Protein AF-A0A914CIU0-F1 (afdb_monomer_lite)

pLDDT: mean 76.79, std 16.72, range [28.64, 96.12]

Foldseek 3Di:
DVVVVVVVVVVVCCCVVPVVVVCCVVQCPDPVRVVPDDDDDDPDPPCPPPVNVVVCCVPPQLNCQLVVDDDPDPVSSVVRSVVSVVPDDVVVVVVVVVCVVVVVVVCVVVVNDDDDDD

Sequence (118 aa):
MFICVFVHIFYREFLQKKVFPWARRTYGHCGQWNRNWVFHQDGAPSHKAEETQELIRDNSILEAEACSKPHQSIEALKESLMKAWNAIHQDIIDKAVDDFPKRLKKCIEAGGGHFENK

Secondary structure (DSSP, 8-state):
-HHHHHHHHHHHHHIIIIIHHHHHHHHTTSGGGTTT--------GGGG-HHHHHHHHHH-HHHHHHTSS--SSHHHHHHHHHHHHHHS-HHHHHHHHHHHHHHHHHHHHTTT------

Organism: NCBI:txid290746

Structure (mmCIF, N/CA/C/O backbone):
data_AF-A0A914CIU0-F1
#
_entry.id   AF-A0A914CIU0-F1
#
loop_
_atom_site.group_PDB
_atom_site.id
_atom_site.type_symbol
_atom_site.label_atom_id
_atom_site.label_alt_id
_atom_site.label_comp_id
_atom_site.label_asym_id
_atom_site.label_entity_id
_atom_site.label_seq_id
_atom_site.pdbx_PDB_ins_code
_atom_site.Cartn_x
_atom_site.Cartn_y
_atom_site.Cartn_z
_atom_site.occupancy
_atom_site.B_iso_or_equiv
_atom_site.auth_seq_id
_atom_site.auth_comp_id
_atom_site.auth_asym_id
_atom_site.auth_atom_id
_atom_site.pdbx_PDB_model_num
ATOM 1 N N . MET A 1 1 ? -9.503 26.789 -4.635 1.00 42.19 1 MET A N 1
ATOM 2 C CA . MET A 1 1 ? -8.067 26.900 -4.280 1.00 42.19 1 MET A CA 1
ATOM 3 C C . MET A 1 1 ? -7.782 26.553 -2.813 1.00 42.19 1 MET A C 1
ATOM 5 O O . MET A 1 1 ? -6.864 25.786 -2.573 1.00 42.19 1 MET A O 1
ATOM 9 N N . PHE A 1 2 ? -8.583 27.010 -1.840 1.00 28.64 2 PHE A N 1
ATOM 10 C CA . PHE A 1 2 ? -8.333 26.776 -0.403 1.00 28.64 2 PHE A CA 1
ATOM 11 C C . PHE A 1 2 ? -8.391 25.308 0.066 1.00 28.64 2 PHE A C 1
ATOM 13 O O . PHE A 1 2 ? 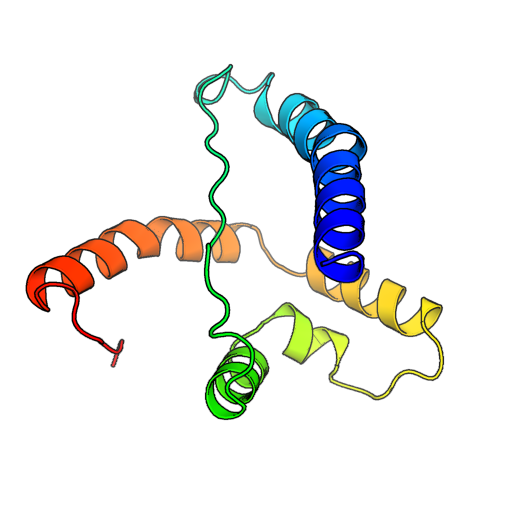-7.492 24.876 0.776 1.00 28.64 2 PHE A O 1
ATOM 20 N N . ILE A 1 3 ? -9.368 24.505 -0.375 1.00 34.97 3 ILE A N 1
ATOM 21 C CA . ILE A 1 3 ? -9.496 23.087 0.043 1.00 34.97 3 ILE A CA 1
ATOM 22 C C . ILE A 1 3 ? -8.255 22.257 -0.346 1.00 34.97 3 ILE A C 1
ATOM 24 O O . ILE A 1 3 ? -7.798 21.420 0.426 1.00 34.97 3 ILE A O 1
ATOM 28 N N . CYS A 1 4 ? -7.656 22.537 -1.507 1.00 37.91 4 CYS A N 1
ATOM 29 C CA . CYS A 1 4 ? -6.466 21.828 -1.989 1.00 37.91 4 CYS A CA 1
ATOM 30 C C . CYS A 1 4 ? -5.229 22.108 -1.112 1.00 37.91 4 CYS A C 1
ATOM 32 O O . CYS A 1 4 ? -4.443 21.208 -0.823 1.00 37.91 4 CYS A O 1
ATOM 34 N N . VAL A 1 5 ? -5.092 23.343 -0.614 1.00 43.84 5 VAL A N 1
ATOM 35 C CA . VAL A 1 5 ? -3.983 23.736 0.268 1.00 43.84 5 VAL A CA 1
ATOM 36 C C . VAL A 1 5 ? -4.101 23.062 1.639 1.00 43.84 5 VAL A C 1
ATOM 38 O O . VAL A 1 5 ? -3.099 22.586 2.163 1.00 43.84 5 VAL A O 1
ATOM 41 N N . PHE A 1 6 ? -5.311 22.942 2.197 1.00 41.53 6 PHE A N 1
ATOM 42 C CA . PHE A 1 6 ? -5.523 22.267 3.485 1.00 41.53 6 PHE A CA 1
ATOM 43 C C . PHE A 1 6 ? -5.230 20.764 3.431 1.00 41.53 6 PHE A C 1
ATOM 45 O O . PHE A 1 6 ? -4.573 20.246 4.332 1.00 41.53 6 PHE A O 1
ATOM 52 N N . VAL A 1 7 ? -5.649 20.076 2.363 1.00 59.88 7 VAL A N 1
ATOM 53 C CA . VAL A 1 7 ? -5.324 18.653 2.162 1.00 59.88 7 VAL A CA 1
ATOM 54 C C . VAL A 1 7 ? -3.812 18.467 2.029 1.00 59.88 7 VAL A C 1
ATOM 56 O O . VAL A 1 7 ? -3.251 17.580 2.666 1.00 59.88 7 VAL A O 1
ATOM 59 N N . HIS A 1 8 ? -3.128 19.347 1.291 1.00 59.75 8 HIS A N 1
ATOM 60 C CA . HIS A 1 8 ? -1.668 19.310 1.156 1.00 59.75 8 HIS A CA 1
ATOM 61 C C . HIS A 1 8 ? -0.934 19.553 2.478 1.00 59.75 8 HIS A C 1
ATOM 63 O O . HIS A 1 8 ? 0.048 18.873 2.771 1.00 59.75 8 HIS A O 1
ATOM 69 N N . ILE A 1 9 ? -1.402 20.504 3.293 1.00 63.25 9 ILE A N 1
ATOM 70 C CA . ILE A 1 9 ? -0.816 20.792 4.609 1.00 63.25 9 I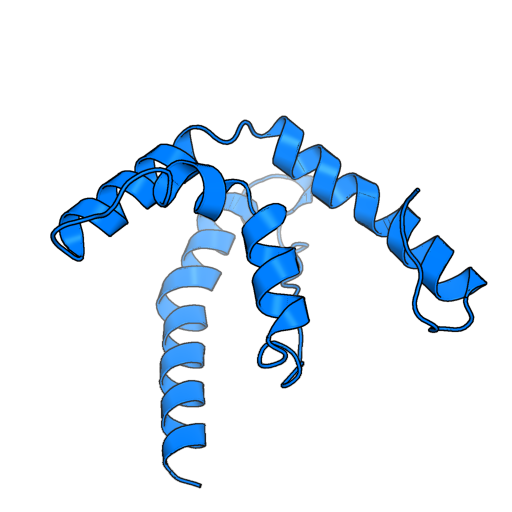LE A CA 1
ATOM 71 C C . ILE A 1 9 ? -1.014 19.597 5.542 1.00 63.25 9 ILE A C 1
ATOM 73 O O . ILE A 1 9 ? -0.035 19.106 6.098 1.00 63.25 9 ILE A O 1
ATOM 77 N N . PHE A 1 10 ? -2.240 19.081 5.666 1.00 71.69 10 PHE A N 1
ATOM 78 C CA . PHE A 1 10 ? -2.525 17.931 6.525 1.00 71.69 10 PHE A CA 1
ATOM 79 C C . PHE A 1 10 ? -1.738 16.689 6.090 1.00 71.69 10 PHE A C 1
ATOM 81 O O . PHE A 1 10 ? -1.144 16.000 6.918 1.00 71.69 10 PHE A O 1
ATOM 88 N N . TYR A 1 11 ? -1.666 16.440 4.782 1.00 72.12 11 TYR A N 1
ATOM 89 C CA . TYR A 1 11 ? -0.922 15.319 4.223 1.00 72.12 11 TYR A CA 1
ATOM 90 C C . TYR A 1 11 ? 0.586 15.445 4.472 1.00 72.12 11 TYR A C 1
ATOM 92 O O . TYR A 1 11 ? 1.219 14.507 4.957 1.00 72.12 11 TYR A O 1
ATOM 100 N N . ARG A 1 12 ? 1.165 16.629 4.235 1.00 75.38 12 ARG A N 1
ATOM 101 C CA . ARG A 1 12 ? 2.573 16.915 4.549 1.00 75.38 12 ARG A CA 1
ATOM 102 C C . ARG A 1 12 ? 2.867 16.708 6.029 1.00 75.38 12 ARG A C 1
ATOM 104 O O . ARG A 1 12 ? 3.867 16.077 6.363 1.00 75.38 12 ARG A O 1
ATOM 111 N N . GLU A 1 13 ? 2.019 17.235 6.907 1.00 82.56 13 GLU A N 1
ATOM 112 C CA . GLU A 1 13 ? 2.194 17.066 8.345 1.00 82.56 13 GLU A CA 1
ATOM 113 C C . GLU A 1 13 ? 2.112 15.596 8.754 1.00 82.56 13 GLU A C 1
ATOM 115 O O . GLU A 1 13 ? 2.935 15.141 9.546 1.00 82.56 13 GLU A O 1
ATOM 120 N N . PHE A 1 14 ? 1.166 14.837 8.202 1.00 82.50 14 PHE A N 1
ATOM 121 C CA . PHE A 1 14 ? 1.054 13.405 8.451 1.00 82.50 14 PHE A CA 1
ATOM 122 C C . PHE A 1 14 ? 2.317 12.655 8.009 1.00 82.50 14 PHE A C 1
ATOM 124 O O . PHE A 1 14 ? 2.889 11.896 8.797 1.00 82.50 14 PHE A O 1
ATOM 131 N N . LEU A 1 15 ? 2.816 12.921 6.797 1.00 81.38 15 LEU A N 1
ATOM 132 C CA . LEU A 1 15 ? 4.052 12.317 6.2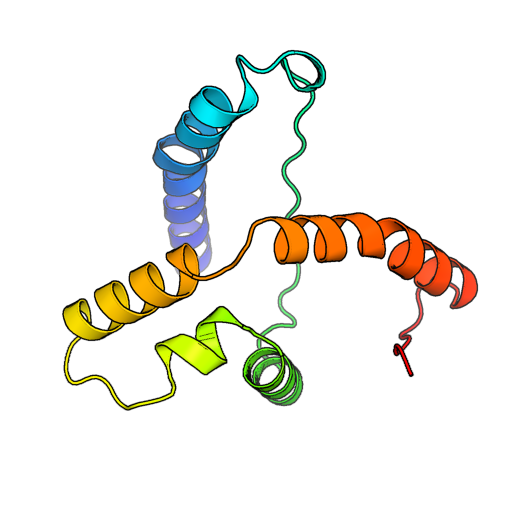99 1.00 81.38 15 LEU A CA 1
ATOM 133 C C . LEU A 1 15 ? 5.245 12.624 7.217 1.00 81.38 15 LEU A C 1
ATOM 135 O O . LEU A 1 15 ? 5.955 11.716 7.651 1.00 81.38 15 LEU A O 1
ATOM 139 N N . GLN A 1 16 ? 5.433 13.899 7.565 1.00 85.19 16 GLN A N 1
ATOM 140 C CA . GLN A 1 16 ? 6.566 14.360 8.369 1.00 85.19 16 GLN A CA 1
ATOM 141 C C . GLN A 1 16 ? 6.496 13.909 9.830 1.00 85.19 16 GLN A C 1
ATOM 143 O O . GLN A 1 16 ? 7.523 13.569 10.414 1.00 85.19 16 GLN A O 1
ATOM 148 N N . LYS A 1 17 ? 5.304 13.910 10.437 1.00 89.88 17 LYS A N 1
ATOM 149 C CA . LYS A 1 17 ? 5.127 13.628 11.871 1.00 89.88 17 LYS A CA 1
ATOM 150 C C . LYS A 1 17 ? 4.871 12.149 12.159 1.00 89.88 17 LYS A C 1
ATOM 152 O O . LYS A 1 17 ? 5.126 11.709 13.279 1.00 89.88 17 LYS A O 1
ATOM 157 N N . LYS A 1 18 ? 4.349 11.377 11.197 1.00 88.56 18 LYS A N 1
ATOM 158 C CA . LYS A 1 18 ? 3.948 9.974 11.403 1.00 88.56 18 LYS A CA 1
ATOM 159 C C . LYS A 1 18 ? 4.729 9.010 10.517 1.00 88.56 18 LYS A C 1
ATOM 161 O O . LYS A 1 18 ? 5.466 8.185 11.058 1.00 88.56 18 LYS A O 1
ATOM 166 N N . VAL A 1 19 ? 4.612 9.138 9.194 1.00 83.75 19 VAL A N 1
ATOM 167 C CA . VAL A 1 19 ? 5.126 8.138 8.238 1.00 83.75 19 VAL A CA 1
ATOM 168 C C . VAL A 1 19 ? 6.649 8.071 8.244 1.00 83.75 19 VAL A C 1
ATOM 170 O O . VAL A 1 19 ? 7.204 7.007 8.501 1.00 83.75 19 VAL A O 1
ATOM 173 N N . PHE A 1 20 ? 7.349 9.188 8.036 1.00 85.25 20 PHE A N 1
ATOM 174 C CA . PHE A 1 20 ? 8.814 9.169 7.962 1.00 85.25 20 PHE A CA 1
ATOM 175 C C . PHE A 1 20 ? 9.495 8.817 9.290 1.00 85.25 20 PHE A C 1
ATOM 177 O O . PHE A 1 20 ? 10.433 8.016 9.270 1.00 85.25 20 PHE A O 1
ATOM 184 N N . PRO A 1 21 ? 9.044 9.322 10.458 1.00 89.88 21 PRO A N 1
ATOM 185 C CA . PRO A 1 21 ? 9.593 8.877 11.733 1.00 89.88 21 PRO A CA 1
ATOM 186 C C . PRO A 1 21 ? 9.380 7.381 11.976 1.00 89.88 21 PRO A C 1
ATOM 188 O O . PRO A 1 21 ? 10.284 6.725 12.488 1.00 89.88 21 PRO A O 1
ATOM 191 N N . TRP A 1 22 ? 8.214 6.835 11.614 1.00 88.56 22 TRP A N 1
ATOM 192 C CA . TRP A 1 22 ? 7.961 5.397 11.699 1.00 88.56 22 TRP A CA 1
ATOM 193 C C . TRP A 1 22 ? 8.881 4.614 10.756 1.00 88.56 22 TRP A C 1
ATOM 195 O O . TRP A 1 22 ? 9.624 3.762 11.230 1.00 88.56 22 TRP A O 1
ATOM 205 N N . ALA A 1 23 ? 8.934 4.970 9.469 1.00 84.44 23 ALA A N 1
ATOM 206 C CA . ALA A 1 23 ? 9.766 4.291 8.475 1.00 84.44 23 ALA A CA 1
ATOM 207 C C . ALA A 1 23 ? 11.250 4.300 8.866 1.00 84.44 23 ALA A C 1
ATOM 209 O O . ALA A 1 23 ? 11.929 3.282 8.775 1.00 84.44 23 ALA A O 1
ATOM 210 N N . ARG A 1 24 ? 11.757 5.426 9.384 1.00 83.88 24 ARG A N 1
ATOM 211 C CA . ARG A 1 24 ? 13.137 5.519 9.871 1.00 83.88 24 ARG A CA 1
ATOM 212 C C . ARG A 1 24 ? 13.395 4.613 11.074 1.00 83.88 24 ARG A C 1
ATOM 214 O O . ARG A 1 24 ? 14.472 4.037 11.152 1.00 83.88 24 ARG A O 1
ATOM 221 N N . ARG A 1 25 ? 12.445 4.477 12.004 1.00 87.19 25 ARG A N 1
ATOM 222 C CA . ARG A 1 25 ? 12.595 3.552 13.140 1.00 87.19 25 ARG A CA 1
ATOM 223 C C . ARG A 1 25 ? 12.553 2.092 12.694 1.00 87.19 25 ARG A C 1
ATOM 225 O O . ARG A 1 25 ? 13.348 1.304 13.186 1.00 87.19 25 ARG A O 1
ATOM 232 N N . THR A 1 26 ? 11.665 1.755 11.764 1.00 84.69 26 THR A N 1
ATOM 233 C CA . THR A 1 26 ? 11.461 0.380 11.289 1.00 84.69 26 THR A CA 1
ATOM 234 C C . THR A 1 26 ? 12.585 -0.082 10.359 1.00 84.69 26 THR A C 1
ATOM 236 O O . THR A 1 26 ? 13.129 -1.166 10.540 1.00 84.69 26 THR A O 1
ATOM 239 N N . TYR A 1 27 ? 12.969 0.750 9.388 1.00 81.38 27 TYR A N 1
ATOM 240 C CA . TYR A 1 27 ? 13.889 0.378 8.304 1.00 81.38 27 TYR A CA 1
ATOM 241 C C . TYR A 1 27 ? 15.254 1.073 8.381 1.00 81.38 27 TYR A C 1
ATOM 243 O O . TYR A 1 27 ? 16.213 0.641 7.752 1.00 81.38 27 TYR A O 1
ATOM 251 N N . GLY A 1 28 ? 15.389 2.152 9.159 1.00 71.38 28 GLY A N 1
ATOM 252 C CA . GLY A 1 28 ? 16.625 2.946 9.211 1.00 71.38 28 GLY A CA 1
ATOM 253 C C . GLY A 1 28 ? 17.777 2.301 9.984 1.00 71.38 28 GLY A C 1
ATOM 254 O O . GLY A 1 28 ? 18.892 2.814 9.926 1.00 71.38 28 GLY A O 1
ATOM 255 N N . HIS A 1 29 ? 17.527 1.195 10.688 1.00 73.31 29 HIS A N 1
ATOM 256 C CA . HIS A 1 29 ? 18.542 0.443 11.433 1.00 73.31 29 HIS A CA 1
ATOM 257 C C . HIS A 1 29 ? 18.763 -0.978 10.897 1.00 73.31 29 HIS A C 1
ATOM 259 O O . HIS A 1 29 ? 19.652 -1.669 11.391 1.00 73.31 29 HIS A O 1
ATOM 265 N N . CYS A 1 30 ? 17.991 -1.432 9.901 1.00 61.12 30 CYS A N 1
ATOM 266 C CA . CYS A 1 30 ? 18.154 -2.771 9.342 1.00 61.12 30 CYS A CA 1
ATOM 267 C C . CYS A 1 30 ? 19.113 -2.742 8.139 1.00 61.12 30 CYS A C 1
ATOM 269 O O . CYS A 1 30 ? 18.921 -1.982 7.193 1.00 61.12 30 CYS A O 1
ATOM 271 N N . GLY A 1 31 ? 20.168 -3.565 8.208 1.00 66.06 31 GLY A N 1
ATOM 272 C CA . GLY A 1 31 ? 21.329 -3.607 7.303 1.00 66.06 31 GLY A CA 1
ATOM 273 C C . GLY A 1 31 ? 21.115 -3.065 5.884 1.00 66.06 31 GLY A C 1
ATOM 274 O O . GLY A 1 31 ? 21.408 -1.899 5.627 1.00 66.06 31 GLY A O 1
ATOM 275 N N . GLN A 1 32 ? 20.615 -3.907 4.971 1.00 58.22 32 GLN A N 1
ATOM 276 C CA . GLN A 1 32 ? 20.475 -3.613 3.532 1.00 58.22 32 GLN A CA 1
ATOM 277 C C . GLN A 1 32 ? 19.637 -2.354 3.215 1.00 58.22 32 GLN A C 1
ATOM 279 O O . GLN A 1 32 ? 19.792 -1.766 2.144 1.00 58.22 32 GLN A O 1
ATOM 284 N N . TRP A 1 33 ? 18.803 -1.895 4.152 1.00 60.09 33 TRP A N 1
ATOM 285 C CA . TRP A 1 33 ? 17.895 -0.757 3.988 1.00 60.09 33 TRP A CA 1
ATOM 286 C C . TRP A 1 33 ? 18.366 0.521 4.689 1.00 60.09 33 TRP A C 1
ATOM 288 O O . TRP A 1 33 ? 17.680 1.546 4.614 1.00 60.09 33 TRP A O 1
ATOM 298 N N . ASN A 1 34 ? 19.544 0.508 5.326 1.00 61.28 34 ASN A N 1
ATOM 299 C CA . ASN A 1 34 ? 20.131 1.688 5.954 1.00 61.28 34 ASN A CA 1
ATOM 300 C C . ASN A 1 34 ? 20.305 2.815 4.916 1.00 61.28 34 ASN A C 1
ATOM 302 O O . ASN A 1 34 ? 21.252 2.820 4.134 1.00 61.28 34 ASN A O 1
ATOM 306 N N . ARG A 1 35 ? 19.368 3.776 4.942 1.00 62.91 35 ARG A N 1
ATOM 307 C CA . ARG A 1 35 ? 19.230 4.933 4.029 1.00 62.91 35 ARG A CA 1
ATOM 308 C C . ARG A 1 35 ? 18.781 4.630 2.588 1.00 62.91 35 ARG A C 1
ATOM 310 O O . ARG A 1 35 ? 18.764 5.561 1.793 1.00 62.91 35 ARG A O 1
ATOM 317 N N . ASN A 1 36 ? 18.347 3.407 2.275 1.00 72.44 36 ASN A N 1
ATOM 318 C CA . ASN A 1 36 ? 18.009 2.987 0.900 1.00 72.44 36 ASN A CA 1
ATOM 319 C C . ASN A 1 36 ? 16.525 2.627 0.680 1.00 72.44 36 ASN A C 1
ATOM 321 O O . ASN A 1 36 ? 16.186 1.974 -0.302 1.00 72.44 36 ASN A O 1
ATOM 325 N N . TRP A 1 37 ? 15.624 3.021 1.581 1.00 78.62 37 TRP A N 1
ATOM 326 C CA . TRP A 1 37 ? 14.185 2.834 1.371 1.00 78.62 37 TRP A CA 1
ATOM 327 C C . TRP A 1 37 ? 13.620 3.921 0.444 1.00 78.62 37 TRP A C 1
ATOM 329 O O . TRP A 1 37 ? 14.062 5.071 0.472 1.00 78.62 37 TRP A O 1
ATOM 339 N N . VAL A 1 38 ? 12.623 3.557 -0.363 1.00 81.94 38 VAL A N 1
ATOM 340 C CA . VAL A 1 38 ? 11.947 4.461 -1.304 1.00 81.94 38 VAL A CA 1
ATOM 341 C C . VAL A 1 38 ? 10.470 4.543 -0.937 1.00 81.94 38 VAL A C 1
ATOM 343 O O . VAL A 1 38 ? 9.827 3.525 -0.695 1.00 81.94 38 VAL A O 1
ATOM 346 N N . PHE A 1 39 ? 9.929 5.759 -0.892 1.00 78.25 39 PHE A N 1
ATOM 347 C CA . PHE A 1 39 ? 8.493 5.983 -0.747 1.00 78.25 39 PHE A CA 1
ATOM 348 C C . PHE A 1 39 ? 7.847 6.036 -2.132 1.00 78.25 39 PHE A C 1
ATOM 350 O O . PHE A 1 39 ? 8.201 6.897 -2.937 1.00 78.25 39 PHE A O 1
ATOM 357 N N . HIS A 1 40 ? 6.910 5.130 -2.401 1.00 81.56 40 HIS A N 1
ATOM 358 C CA . HIS A 1 40 ? 6.110 5.140 -3.621 1.00 81.56 40 HIS A CA 1
ATOM 359 C C . HIS A 1 40 ? 4.692 5.628 -3.305 1.00 81.56 40 HIS A C 1
ATOM 361 O O . HIS A 1 40 ? 4.064 5.135 -2.370 1.00 81.56 40 HIS A O 1
ATOM 367 N N . GLN A 1 41 ? 4.199 6.589 -4.086 1.00 71.06 41 GLN A N 1
ATOM 368 C CA . GLN A 1 41 ? 2.826 7.087 -4.034 1.00 71.06 41 GLN A CA 1
ATOM 369 C C . GLN A 1 41 ? 2.336 7.320 -5.465 1.00 71.06 41 GLN A C 1
ATOM 371 O O . GLN A 1 41 ? 3.124 7.694 -6.336 1.00 71.06 41 GLN A O 1
ATOM 376 N N . ASP A 1 42 ? 1.042 7.130 -5.699 1.00 77.50 42 ASP A N 1
ATOM 377 C CA . ASP A 1 42 ? 0.387 7.516 -6.938 1.00 77.50 42 ASP A CA 1
ATOM 378 C C . ASP A 1 42 ? 0.087 9.030 -6.987 1.00 77.50 42 ASP A C 1
ATOM 380 O O . ASP A 1 42 ? 0.004 9.725 -5.972 1.00 77.50 42 ASP A O 1
ATOM 384 N N . GLY A 1 43 ? -0.052 9.560 -8.203 1.00 60.31 43 GLY A N 1
ATOM 385 C CA . GLY A 1 43 ? -0.353 10.972 -8.458 1.00 60.31 43 GLY A CA 1
ATOM 386 C C . GLY A 1 43 ? -1.748 11.215 -9.035 1.00 60.31 43 GLY A C 1
ATOM 387 O O . GLY A 1 43 ? -1.933 12.223 -9.716 1.00 60.31 43 GLY A O 1
ATOM 388 N N . ALA A 1 44 ? -2.704 10.292 -8.867 1.00 50.34 44 ALA A N 1
ATOM 389 C CA . ALA A 1 44 ? -3.836 10.191 -9.784 1.00 50.34 44 ALA A CA 1
ATOM 390 C C . ALA A 1 44 ? -5.181 10.715 -9.215 1.00 50.34 44 ALA A C 1
ATOM 392 O O . ALA A 1 44 ? -5.708 10.180 -8.241 1.00 50.34 44 ALA A O 1
ATOM 393 N N . PRO A 1 45 ? -5.829 11.702 -9.873 1.00 53.62 45 PRO A N 1
ATOM 394 C CA . PRO A 1 45 ? -7.221 12.089 -9.599 1.00 53.62 45 PRO A CA 1
ATOM 395 C C . PRO A 1 45 ? -8.263 11.014 -9.967 1.00 53.62 45 PRO A C 1
ATOM 397 O O . PRO A 1 45 ? -9.448 11.193 -9.680 1.00 53.62 45 PRO A O 1
ATOM 400 N N . SER A 1 46 ? -7.848 9.934 -10.642 1.00 51.03 46 SER A N 1
ATOM 401 C CA . SER A 1 46 ? -8.712 8.927 -11.273 1.00 51.03 46 SER A CA 1
ATOM 402 C C . SER A 1 46 ? -9.365 7.938 -10.304 1.00 51.03 46 SER A C 1
ATOM 404 O O . SER A 1 46 ? -10.302 7.253 -10.697 1.00 51.03 46 SER A O 1
ATOM 406 N N . HIS A 1 47 ? -8.995 7.922 -9.018 1.00 46.25 47 HIS A N 1
ATOM 407 C CA . HIS A 1 47 ? -9.635 7.084 -7.983 1.00 46.25 47 HIS A CA 1
ATOM 408 C C . HIS A 1 47 ? -11.073 7.513 -7.601 1.00 46.25 47 HIS A C 1
ATOM 410 O O . HIS A 1 47 ? -11.624 7.088 -6.584 1.00 46.25 47 HIS A O 1
ATOM 416 N N . LYS A 1 48 ? -11.696 8.379 -8.409 1.00 47.41 48 LYS A N 1
ATOM 417 C CA . LYS A 1 48 ? -13.108 8.771 -8.300 1.00 47.41 48 LYS A CA 1
ATOM 418 C C . LYS A 1 48 ? -14.028 8.038 -9.276 1.00 47.41 48 LYS A C 1
ATOM 420 O O . LYS A 1 48 ? -15.234 8.233 -9.185 1.00 47.41 48 LYS A O 1
ATOM 425 N N . ALA A 1 49 ? -13.485 7.258 -10.214 1.00 55.94 49 ALA A N 1
ATOM 426 C CA . ALA A 1 49 ? -14.308 6.431 -11.086 1.00 55.94 49 ALA A CA 1
ATOM 427 C C . ALA A 1 49 ? -14.942 5.301 -10.260 1.00 55.94 49 ALA A C 1
ATOM 429 O O . ALA A 1 49 ? -14.236 4.578 -9.559 1.00 55.94 49 ALA A O 1
ATOM 430 N N . GLU A 1 50 ? -16.267 5.182 -10.325 1.00 52.97 50 GLU A N 1
ATOM 431 C CA . GLU A 1 50 ? -17.069 4.212 -9.566 1.00 52.97 50 GLU A CA 1
ATOM 432 C C . GLU A 1 50 ? -16.577 2.774 -9.781 1.00 52.97 50 GLU A C 1
ATOM 434 O O . GLU A 1 50 ? -16.305 2.065 -8.818 1.00 52.97 50 GLU A O 1
ATOM 439 N N . GLU A 1 51 ? -16.280 2.423 -11.031 1.00 50.44 51 GLU A N 1
ATOM 440 C CA . GLU A 1 51 ? -15.722 1.128 -11.435 1.00 50.44 51 GLU A CA 1
ATOM 441 C C . GLU A 1 51 ? -14.350 0.839 -10.792 1.00 50.44 51 GLU A C 1
ATOM 443 O O . GLU A 1 51 ? -14.054 -0.283 -10.392 1.00 50.44 51 GLU A O 1
ATOM 448 N N . THR A 1 52 ? -13.512 1.865 -10.593 1.00 49.56 52 THR A N 1
ATOM 449 C CA . THR A 1 52 ? -12.226 1.717 -9.882 1.00 49.56 52 THR A CA 1
ATOM 450 C C . THR A 1 52 ? -12.433 1.506 -8.381 1.00 49.56 52 THR A C 1
ATOM 452 O O . THR A 1 52 ? -11.657 0.798 -7.746 1.00 49.56 52 THR A O 1
ATOM 455 N N . GLN A 1 53 ? -13.480 2.094 -7.799 1.00 54.81 53 GLN A N 1
ATOM 456 C CA . GLN A 1 53 ? -13.824 1.885 -6.391 1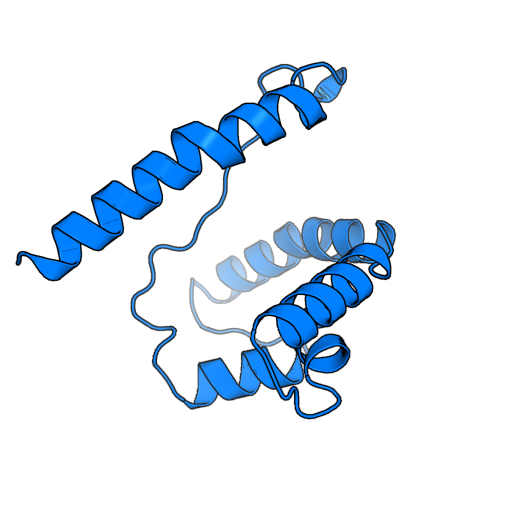.00 54.81 53 GLN A CA 1
ATOM 457 C C . GLN A 1 53 ? -14.451 0.513 -6.152 1.00 54.81 53 GLN A C 1
ATOM 459 O O . GLN A 1 53 ? -14.223 -0.073 -5.101 1.00 54.81 53 GLN A O 1
ATOM 464 N N . GLU A 1 54 ? -15.236 -0.001 -7.094 1.00 55.59 54 GLU A N 1
ATOM 465 C CA . GLU A 1 54 ? -15.760 -1.372 -7.059 1.00 55.59 54 GLU A CA 1
ATOM 466 C C . GLU A 1 54 ? -14.631 -2.396 -7.214 1.00 55.59 54 GLU A C 1
ATOM 468 O O . GLU A 1 54 ? -14.506 -3.300 -6.394 1.00 55.59 54 GLU A O 1
ATOM 473 N N . LEU A 1 55 ? -13.700 -2.176 -8.145 1.00 52.72 55 LEU A N 1
ATOM 474 C CA . LEU A 1 55 ? -12.548 -3.062 -8.317 1.00 52.72 55 LEU A CA 1
ATOM 475 C C . LEU A 1 55 ? -11.621 -3.094 -7.087 1.00 52.72 55 LEU A C 1
ATOM 477 O O . LEU A 1 55 ? -11.070 -4.144 -6.753 1.00 52.72 55 LEU A O 1
ATOM 481 N N . ILE A 1 56 ? -11.423 -1.954 -6.413 1.00 57.06 56 ILE A N 1
ATOM 482 C CA . ILE A 1 56 ? -10.662 -1.889 -5.153 1.00 57.06 56 ILE A CA 1
ATOM 483 C C . ILE A 1 56 ? -11.434 -2.584 -4.028 1.00 57.06 56 ILE A C 1
ATOM 485 O O . ILE A 1 56 ? -10.818 -3.326 -3.264 1.00 57.06 56 ILE A O 1
ATOM 489 N N . ARG A 1 57 ? -12.757 -2.393 -3.958 1.00 55.69 57 ARG A N 1
ATOM 490 C CA . ARG A 1 57 ? -13.631 -3.066 -2.988 1.00 55.69 57 ARG A CA 1
ATOM 491 C C . ARG A 1 57 ? -13.529 -4.582 -3.081 1.00 55.69 57 ARG A C 1
ATOM 493 O O . ARG A 1 57 ? -13.347 -5.241 -2.061 1.00 55.69 57 ARG A O 1
ATOM 500 N N . ASP A 1 58 ? -13.550 -5.111 -4.298 1.00 53.84 58 ASP A N 1
ATOM 501 C CA . ASP A 1 58 ? -13.549 -6.554 -4.543 1.00 53.84 58 ASP A CA 1
ATOM 502 C C . ASP A 1 58 ? -12.169 -7.209 -4.347 1.00 53.84 58 ASP A C 1
ATOM 504 O O . ASP A 1 58 ? -12.085 -8.419 -4.142 1.00 53.84 58 ASP A O 1
ATOM 508 N N . ASN A 1 59 ? -11.077 -6.431 -4.366 1.00 56.84 59 ASN A N 1
ATOM 509 C CA . ASN A 1 59 ? -9.701 -6.953 -4.308 1.00 56.84 59 ASN A CA 1
ATOM 510 C C . ASN A 1 59 ? -8.880 -6.485 -3.090 1.00 56.84 59 ASN A C 1
ATOM 512 O O . ASN A 1 59 ? -7.720 -6.877 -2.932 1.00 56.84 59 ASN A O 1
ATOM 516 N N . SER A 1 60 ? -9.438 -5.642 -2.219 1.00 78.19 60 SER A N 1
ATOM 517 C CA . SER A 1 60 ? -8.751 -5.138 -1.027 1.00 78.19 60 SER A CA 1
ATOM 518 C C . SER A 1 60 ? -8.955 -6.074 0.163 1.00 78.19 60 SER A C 1
ATOM 520 O O . SER A 1 60 ? -10.035 -6.132 0.746 1.00 78.19 60 SER A O 1
ATOM 522 N N . ILE A 1 61 ? -7.881 -6.752 0.588 1.00 81.00 61 ILE A N 1
ATOM 523 C CA . ILE A 1 61 ? -7.886 -7.653 1.758 1.00 81.00 61 ILE A CA 1
ATOM 524 C C . ILE A 1 61 ? -8.413 -6.936 3.011 1.00 81.00 61 ILE A C 1
ATOM 526 O O . ILE A 1 61 ? -9.198 -7.492 3.771 1.00 81.00 61 ILE A O 1
ATOM 530 N N . LEU A 1 62 ? -8.006 -5.682 3.227 1.00 85.62 62 LEU A N 1
ATOM 531 C CA . LEU A 1 62 ? -8.429 -4.920 4.403 1.00 85.62 62 LEU A CA 1
ATOM 532 C C . LEU A 1 62 ? -9.911 -4.579 4.376 1.00 85.62 62 LEU A C 1
ATOM 534 O O . LEU A 1 62 ? -10.553 -4.617 5.421 1.00 85.62 62 LEU A O 1
ATOM 538 N N . GLU A 1 63 ? -10.437 -4.216 3.210 1.00 83.81 63 GLU A N 1
ATOM 539 C CA . GLU A 1 63 ? -11.841 -3.847 3.083 1.00 83.81 63 GLU A CA 1
ATOM 540 C C . GLU A 1 63 ? -12.737 -5.076 3.187 1.00 83.81 63 GLU A C 1
ATOM 542 O O . GLU A 1 63 ? -13.671 -5.061 3.984 1.00 83.81 63 GLU A O 1
ATOM 547 N N . ALA A 1 64 ? -12.402 -6.162 2.488 1.00 85.31 64 ALA A N 1
ATOM 548 C CA . ALA A 1 64 ? -13.140 -7.418 2.570 1.00 85.31 64 ALA A CA 1
ATOM 549 C C . ALA A 1 64 ? -13.247 -7.926 4.019 1.00 85.31 64 ALA A C 1
ATOM 551 O O . ALA A 1 64 ? -14.332 -8.274 4.484 1.00 85.31 64 ALA A O 1
ATOM 552 N N . GLU A 1 65 ? -12.142 -7.899 4.769 1.00 86.56 65 GLU A N 1
ATOM 553 C CA . GLU A 1 65 ? -12.116 -8.381 6.151 1.00 86.56 65 GLU A CA 1
ATOM 554 C C . GLU A 1 65 ? -12.772 -7.397 7.128 1.00 86.56 65 GLU A C 1
ATOM 556 O O . GLU A 1 65 ? -13.657 -7.773 7.908 1.00 86.56 65 GLU A O 1
ATOM 561 N N . ALA A 1 66 ? -12.374 -6.120 7.098 1.00 88.38 66 ALA A N 1
ATOM 562 C CA . ALA A 1 66 ? -12.866 -5.136 8.057 1.00 88.38 66 ALA A CA 1
ATOM 563 C C . ALA A 1 66 ? -14.330 -4.766 7.804 1.00 88.38 66 ALA A C 1
ATOM 565 O O . ALA A 1 66 ? -15.063 -4.568 8.769 1.00 88.38 66 ALA A O 1
ATOM 566 N N . CYS A 1 67 ? -14.774 -4.703 6.547 1.00 87.75 67 CYS A N 1
ATOM 567 C CA . CYS A 1 67 ? -16.138 -4.338 6.155 1.00 87.75 67 CYS A CA 1
ATOM 568 C C . CYS A 1 67 ? -17.044 -5.551 5.885 1.00 87.75 67 CYS A C 1
ATOM 570 O O . CYS A 1 67 ? -18.175 -5.367 5.440 1.00 87.75 67 CYS A O 1
ATOM 572 N N . SER A 1 68 ? -16.612 -6.771 6.234 1.00 87.94 68 SER A N 1
ATOM 573 C CA . SER A 1 68 ? -17.446 -7.989 6.204 1.00 87.94 68 SER A CA 1
ATOM 574 C C . SER A 1 68 ? -18.760 -7.864 6.993 1.00 87.94 68 SER A C 1
ATOM 576 O O . SER A 1 68 ? -19.706 -8.620 6.771 1.00 87.94 68 SER A O 1
ATOM 578 N N . LYS A 1 69 ? -18.836 -6.899 7.918 1.00 87.50 69 LYS A N 1
ATOM 579 C CA . LYS A 1 69 ? -20.032 -6.552 8.688 1.00 87.50 69 LYS A CA 1
ATOM 580 C C . LYS A 1 69 ? -20.177 -5.032 8.856 1.00 87.50 69 LYS A C 1
ATOM 582 O O . LYS A 1 69 ? -19.165 -4.332 8.918 1.00 87.50 69 LYS A O 1
ATOM 587 N N . PRO A 1 70 ? -21.411 -4.515 9.014 1.00 90.69 70 PRO A N 1
ATOM 588 C CA . PRO A 1 70 ? -21.639 -3.114 9.356 1.00 90.69 70 PRO A C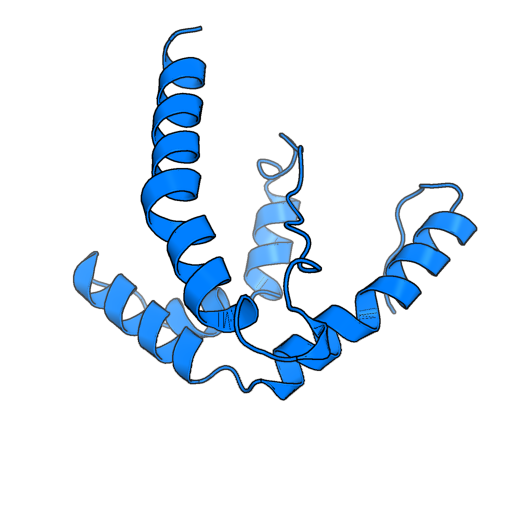A 1
ATOM 589 C C . PRO A 1 70 ? -21.072 -2.742 10.733 1.00 90.69 70 PRO A C 1
ATOM 591 O O . PRO A 1 70 ? -21.144 -3.531 11.679 1.00 90.69 70 PRO A O 1
ATOM 594 N N . HIS A 1 71 ? -20.596 -1.502 10.869 1.00 94.31 71 HIS A N 1
ATOM 595 C CA . HIS A 1 71 ? -20.079 -0.946 12.127 1.00 94.31 71 HIS A CA 1
ATOM 596 C C . HIS A 1 71 ? -20.977 0.171 12.646 1.00 94.31 71 HIS A C 1
ATOM 598 O O . HIS A 1 71 ? -21.468 0.987 11.873 1.00 94.31 71 HIS A O 1
ATOM 604 N N . GLN A 1 72 ? -21.165 0.225 13.964 1.00 93.88 72 GLN A N 1
ATOM 605 C CA . GLN A 1 72 ? -22.036 1.213 14.620 1.00 93.88 72 GLN A CA 1
ATOM 606 C C . GLN A 1 72 ? -21.289 2.485 15.054 1.00 93.88 72 GLN A C 1
ATOM 608 O O . GLN A 1 72 ? -21.911 3.456 15.476 1.00 93.88 72 GLN A O 1
ATOM 613 N N . SER A 1 73 ? -19.955 2.490 14.979 1.00 96.12 73 SER A N 1
ATOM 614 C CA . SER A 1 73 ? -19.122 3.636 15.345 1.00 96.12 73 SER A CA 1
ATOM 615 C C . SER A 1 73 ? -17.793 3.640 14.593 1.00 96.12 73 SER A C 1
ATOM 617 O O . SER A 1 73 ? -17.353 2.627 14.040 1.00 96.12 73 SER A O 1
ATOM 619 N N . ILE A 1 74 ? -17.131 4.797 14.604 1.00 93.94 74 ILE A N 1
ATOM 620 C CA . ILE A 1 74 ? -15.789 4.965 14.036 1.00 93.94 74 ILE A CA 1
ATOM 621 C C . ILE A 1 74 ? -14.774 4.128 14.824 1.00 93.94 74 ILE A C 1
ATOM 623 O O . ILE A 1 74 ? -13.826 3.596 14.251 1.00 93.94 74 ILE A O 1
ATOM 627 N N . GLU A 1 75 ? -14.968 3.989 16.131 1.00 96.12 75 GLU A N 1
ATOM 628 C CA . GLU A 1 75 ? -14.121 3.201 17.024 1.00 96.12 75 GLU A CA 1
ATOM 629 C C . GLU A 1 75 ? -14.187 1.715 16.658 1.00 96.12 75 GLU A C 1
ATOM 631 O O . GLU A 1 75 ? -13.145 1.096 16.447 1.00 96.12 75 GLU A O 1
ATOM 636 N N . ALA A 1 76 ? -15.395 1.175 16.464 1.00 93.50 76 ALA A N 1
ATOM 637 C CA . ALA A 1 76 ? -15.592 -0.214 16.050 1.00 93.50 76 ALA A CA 1
ATOM 638 C C . ALA A 1 76 ? -14.981 -0.502 14.665 1.00 93.50 76 ALA A C 1
ATOM 640 O O . ALA A 1 76 ? -14.373 -1.556 14.447 1.00 93.50 76 ALA A O 1
ATOM 641 N N . LEU A 1 77 ? -15.082 0.459 13.738 1.00 93.50 77 LEU A N 1
ATOM 642 C CA . LEU A 1 77 ? -14.429 0.365 12.432 1.00 93.50 77 LEU A CA 1
ATOM 643 C C . LEU A 1 77 ? -12.897 0.360 12.567 1.00 93.50 77 LEU A C 1
ATOM 645 O O . LEU A 1 77 ? -12.234 -0.482 11.964 1.00 93.50 77 LEU A O 1
ATOM 649 N N . LYS A 1 78 ? -12.318 1.256 13.381 1.00 93.75 78 LYS A N 1
ATOM 650 C CA . LYS A 1 78 ? -10.864 1.303 13.631 1.00 93.75 78 LYS A CA 1
ATOM 651 C C . LYS A 1 78 ? -10.345 -0.006 14.224 1.00 93.75 78 LYS A C 1
ATOM 653 O O . LYS A 1 78 ? -9.307 -0.493 13.786 1.00 93.75 78 LYS A O 1
ATOM 658 N N . GLU A 1 79 ? -11.051 -0.577 15.196 1.00 94.38 79 GLU A N 1
ATOM 659 C CA . GLU A 1 79 ? -10.692 -1.868 15.792 1.00 94.38 79 GLU A CA 1
ATOM 660 C C . GLU A 1 79 ? -10.713 -2.995 14.759 1.00 94.38 79 GLU A C 1
ATOM 662 O O . GLU A 1 79 ? -9.777 -3.794 14.692 1.00 94.38 79 GLU A O 1
ATOM 667 N N . SER A 1 80 ? -11.740 -3.024 13.908 1.00 93.69 80 SER A N 1
ATOM 668 C CA . SER A 1 80 ? -11.861 -4.029 12.850 1.00 93.69 80 SER A CA 1
ATOM 669 C C . SER A 1 80 ? -10.749 -3.896 11.807 1.00 93.69 80 SER A C 1
ATOM 671 O O . SER A 1 80 ? -10.139 -4.899 11.443 1.00 93.69 80 SER A O 1
ATOM 673 N N . LEU A 1 81 ? -10.404 -2.667 11.403 1.00 92.31 81 LEU A N 1
ATOM 674 C CA . LEU A 1 81 ? -9.277 -2.392 10.506 1.00 92.31 81 LEU A CA 1
ATOM 675 C C . LEU A 1 81 ? -7.935 -2.818 11.110 1.00 92.31 81 LEU A C 1
ATOM 677 O O . LEU A 1 81 ? -7.131 -3.444 10.427 1.00 92.31 81 LEU A O 1
ATOM 681 N N . MET A 1 82 ? -7.690 -2.521 12.391 1.00 93.31 82 MET A N 1
ATOM 682 C CA . MET A 1 82 ? -6.463 -2.958 13.069 1.00 93.31 82 MET A CA 1
ATOM 683 C C . MET A 1 82 ? -6.385 -4.481 13.166 1.00 93.31 82 MET A C 1
ATOM 685 O O . MET A 1 82 ? -5.317 -5.054 12.959 1.00 93.31 82 MET A O 1
ATOM 689 N N . LYS A 1 83 ? -7.507 -5.150 13.457 1.00 92.94 83 LYS A N 1
ATOM 690 C CA . LYS A 1 83 ? -7.566 -6.613 13.502 1.00 92.94 83 LYS A CA 1
ATOM 691 C C . LYS A 1 83 ? -7.267 -7.222 12.131 1.00 92.94 83 LYS A C 1
ATOM 693 O O . LYS A 1 83 ? -6.448 -8.133 12.064 1.00 92.94 83 LYS A O 1
ATOM 698 N N . ALA A 1 84 ? -7.888 -6.704 11.071 1.00 91.81 84 ALA A N 1
ATOM 699 C CA . ALA A 1 84 ? -7.640 -7.141 9.701 1.00 91.81 84 ALA A CA 1
ATOM 700 C C . ALA A 1 84 ? -6.170 -6.927 9.313 1.00 91.81 84 ALA A C 1
ATOM 702 O O . ALA A 1 84 ? -5.513 -7.867 8.884 1.00 91.81 84 ALA A O 1
ATOM 703 N N . TRP A 1 85 ? -5.618 -5.735 9.563 1.00 92.38 85 TRP A N 1
ATOM 704 C CA . TRP A 1 85 ? -4.211 -5.423 9.294 1.00 92.38 85 TRP A CA 1
ATOM 705 C C . TRP A 1 85 ? -3.248 -6.389 9.987 1.00 92.38 85 TRP A C 1
ATOM 707 O O . TRP A 1 85 ? -2.347 -6.922 9.350 1.00 92.38 85 TRP A O 1
ATOM 717 N N . ASN A 1 86 ? -3.460 -6.663 11.275 1.00 92.50 86 ASN A N 1
ATOM 718 C CA . ASN A 1 86 ? -2.594 -7.560 12.041 1.00 92.50 86 ASN A CA 1
ATOM 719 C C . ASN A 1 86 ? -2.729 -9.037 11.635 1.00 92.50 86 ASN A C 1
ATOM 721 O O . ASN A 1 86 ? -1.860 -9.836 11.976 1.00 92.50 86 ASN A O 1
ATOM 725 N N . ALA A 1 87 ? -3.814 -9.408 10.950 1.00 91.12 87 ALA A N 1
ATOM 726 C CA . ALA A 1 87 ? -4.024 -10.754 10.427 1.00 91.12 87 ALA A CA 1
ATOM 727 C C . ALA A 1 87 ? -3.384 -10.966 9.044 1.00 91.12 87 ALA A C 1
ATOM 729 O O . ALA A 1 87 ? -3.234 -12.113 8.621 1.00 91.12 87 ALA A O 1
ATOM 730 N N . ILE A 1 88 ? -2.987 -9.894 8.343 1.00 88.00 88 ILE A N 1
ATOM 731 C CA . ILE A 1 88 ? -2.284 -10.003 7.062 1.00 88.00 88 ILE A CA 1
ATOM 732 C C . ILE A 1 88 ? -0.888 -10.559 7.323 1.00 88.00 88 ILE A C 1
ATOM 734 O O . ILE A 1 88 ? -0.047 -9.926 7.963 1.00 88.00 88 ILE A O 1
ATOM 738 N N . HIS A 1 89 ? -0.636 -11.755 6.804 1.00 89.81 89 HIS A N 1
ATOM 739 C CA . HIS A 1 89 ? 0.670 -12.378 6.914 1.00 89.81 89 HIS A CA 1
ATOM 740 C C . HIS A 1 89 ? 1.685 -11.676 5.994 1.00 89.81 89 HIS A C 1
ATOM 742 O O . HIS A 1 89 ? 1.357 -11.256 4.882 1.00 89.81 89 HIS A O 1
ATOM 748 N N . GLN A 1 90 ? 2.930 -11.544 6.462 1.00 87.81 90 GLN A N 1
ATOM 749 C CA . GLN A 1 90 ? 3.984 -10.805 5.755 1.00 87.81 90 GLN A CA 1
ATOM 750 C C . GLN A 1 90 ? 4.262 -11.370 4.350 1.00 87.81 90 GLN A C 1
ATOM 752 O O . GLN A 1 90 ? 4.535 -10.604 3.434 1.00 87.81 90 GLN A O 1
ATOM 757 N N . ASP A 1 91 ? 4.105 -12.683 4.145 1.00 88.88 91 ASP A N 1
ATOM 758 C CA . ASP A 1 91 ? 4.307 -13.321 2.834 1.00 88.88 91 ASP A CA 1
ATOM 759 C C . ASP A 1 91 ? 3.358 -12.787 1.746 1.00 88.88 91 ASP A C 1
ATOM 761 O O . ASP A 1 91 ? 3.717 -12.776 0.571 1.00 88.88 91 ASP A O 1
ATOM 765 N N . ILE A 1 92 ? 2.156 -12.335 2.115 1.00 86.00 92 ILE A N 1
ATOM 766 C CA . ILE A 1 92 ? 1.208 -11.705 1.192 1.00 86.00 92 ILE A CA 1
ATOM 767 C C . ILE A 1 92 ? 1.744 -10.348 0.734 1.00 86.00 92 ILE A C 1
ATOM 769 O O . ILE A 1 92 ? 1.677 -10.025 -0.453 1.00 86.00 92 ILE A O 1
ATOM 773 N N . ILE A 1 93 ? 2.313 -9.574 1.662 1.00 85.00 93 ILE A N 1
ATOM 774 C CA . ILE A 1 93 ? 2.939 -8.280 1.369 1.00 85.00 93 ILE A CA 1
ATOM 775 C C . ILE A 1 93 ? 4.157 -8.495 0.466 1.00 85.00 93 ILE A C 1
ATOM 777 O O . ILE A 1 93 ? 4.289 -7.817 -0.551 1.00 85.00 93 ILE A O 1
ATOM 781 N N . ASP A 1 94 ? 4.999 -9.476 0.791 1.00 85.94 94 ASP A N 1
ATOM 782 C CA . ASP A 1 94 ? 6.199 -9.799 0.018 1.00 85.94 94 ASP A CA 1
ATOM 783 C C . ASP A 1 94 ? 5.833 -10.232 -1.411 1.00 85.94 94 ASP A C 1
ATOM 785 O O . ASP A 1 94 ? 6.357 -9.680 -2.376 1.00 85.94 94 ASP A O 1
ATOM 789 N N . LYS A 1 95 ? 4.838 -11.120 -1.575 1.00 85.50 95 LYS A N 1
ATOM 790 C CA . LYS A 1 95 ? 4.314 -11.526 -2.894 1.00 85.50 95 LYS A CA 1
ATOM 791 C C . LYS A 1 95 ? 3.799 -10.341 -3.710 1.00 85.50 95 LYS A C 1
ATOM 793 O O . LYS A 1 95 ? 4.035 -10.289 -4.915 1.00 85.50 95 LYS A O 1
ATOM 798 N N . ALA A 1 96 ? 3.096 -9.402 -3.077 1.00 83.75 96 ALA A N 1
ATOM 799 C CA . ALA A 1 96 ? 2.588 -8.212 -3.755 1.00 83.75 96 ALA A CA 1
ATOM 800 C C . ALA A 1 96 ? 3.727 -7.291 -4.230 1.00 83.75 96 ALA A C 1
ATOM 802 O O . ALA A 1 96 ? 3.657 -6.747 -5.335 1.00 83.75 96 ALA A O 1
ATOM 803 N N . VAL A 1 97 ? 4.789 -7.142 -3.429 1.00 85.56 97 VAL A N 1
ATOM 804 C CA . VAL A 1 97 ? 6.000 -6.391 -3.804 1.00 85.56 97 VAL A CA 1
ATOM 805 C C . VAL A 1 97 ? 6.749 -7.094 -4.941 1.00 85.56 97 VAL A C 1
ATOM 807 O O . VAL A 1 97 ? 7.097 -6.451 -5.933 1.00 85.56 97 VAL A O 1
ATOM 810 N N . ASP A 1 98 ? 6.926 -8.412 -4.852 1.00 86.94 98 ASP A N 1
ATOM 811 C CA . ASP A 1 98 ? 7.624 -9.233 -5.851 1.00 86.94 98 ASP A CA 1
ATOM 812 C C . ASP A 1 98 ? 6.883 -9.324 -7.197 1.00 86.94 98 ASP A C 1
ATOM 814 O O . ASP A 1 98 ? 7.484 -9.634 -8.232 1.00 86.94 98 ASP A O 1
ATOM 818 N N . ASP A 1 99 ? 5.578 -9.045 -7.222 1.00 85.75 99 ASP A N 1
ATOM 819 C CA . ASP A 1 99 ? 4.797 -8.976 -8.459 1.00 85.75 99 ASP A CA 1
ATOM 820 C C . ASP A 1 99 ? 5.014 -7.661 -9.229 1.00 85.75 99 ASP A C 1
ATOM 822 O O . ASP A 1 99 ? 4.818 -7.601 -10.447 1.00 85.75 99 ASP A O 1
ATOM 826 N N . PHE A 1 100 ? 5.490 -6.602 -8.563 1.00 86.25 100 PHE A N 1
ATOM 827 C CA . PHE A 1 100 ? 5.653 -5.284 -9.180 1.00 86.25 100 PHE A CA 1
ATOM 828 C C . PHE A 1 100 ? 6.551 -5.289 -10.434 1.00 86.25 100 PHE A C 1
ATOM 830 O O . PHE A 1 100 ? 6.120 -4.750 -11.459 1.00 86.25 100 PHE A O 1
ATOM 837 N N . PRO A 1 101 ? 7.740 -5.934 -10.452 1.00 90.75 101 PRO A N 1
ATOM 838 C CA . PRO A 1 101 ? 8.554 -6.023 -11.666 1.00 90.75 101 PRO A CA 1
ATOM 839 C C . PRO A 1 101 ? 7.834 -6.709 -12.835 1.00 90.75 101 PRO A C 1
ATOM 841 O O . PRO A 1 101 ? 8.018 -6.319 -13.990 1.00 90.75 101 PRO A O 1
ATOM 844 N N . LYS A 1 102 ? 6.977 -7.702 -12.558 1.00 87.81 102 LYS A N 1
ATOM 845 C CA . LYS A 1 102 ? 6.193 -8.399 -13.590 1.00 87.81 102 LYS A CA 1
ATOM 846 C C . LYS A 1 102 ? 5.134 -7.474 -14.184 1.00 87.81 102 LYS A C 1
ATOM 848 O O . LYS A 1 102 ? 4.996 -7.412 -15.404 1.00 87.81 102 LYS A O 1
ATOM 853 N N . ARG A 1 103 ? 4.434 -6.710 -13.339 1.00 87.75 103 ARG A N 1
ATOM 854 C CA . ARG A 1 103 ? 3.468 -5.687 -13.774 1.00 87.75 103 ARG A CA 1
ATOM 855 C C . ARG A 1 103 ? 4.142 -4.597 -14.602 1.00 87.75 103 ARG A C 1
ATOM 857 O O . ARG A 1 103 ? 3.624 -4.218 -15.647 1.00 87.75 103 ARG A O 1
ATOM 864 N N . LEU A 1 104 ? 5.322 -4.136 -14.184 1.00 89.94 104 LEU A N 1
ATOM 865 C CA . LEU A 1 104 ? 6.089 -3.148 -14.940 1.00 89.94 104 LEU A CA 1
ATOM 866 C C . LEU A 1 104 ? 6.488 -3.680 -16.323 1.00 89.94 104 LEU A C 1
ATOM 868 O O . LEU A 1 104 ? 6.343 -2.968 -17.314 1.00 89.94 104 LEU A O 1
ATOM 872 N N . LYS A 1 105 ? 6.924 -4.941 -16.413 1.00 92.19 105 LYS A N 1
ATOM 873 C CA . LYS A 1 105 ? 7.241 -5.582 -17.695 1.00 92.19 105 LYS A CA 1
ATOM 874 C C . LYS A 1 105 ? 6.030 -5.618 -18.632 1.00 92.19 105 LYS A C 1
ATOM 876 O O . LYS A 1 105 ? 6.156 -5.212 -19.782 1.00 92.19 105 LYS A O 1
ATOM 881 N N . LYS A 1 106 ? 4.858 -6.018 -18.132 1.00 88.31 106 LYS A N 1
ATOM 882 C CA . LYS A 1 106 ? 3.613 -6.010 -18.919 1.00 88.31 106 LYS A CA 1
ATOM 883 C C . LYS A 1 106 ? 3.224 -4.607 -19.385 1.00 88.31 106 LYS A C 1
ATOM 885 O O . LYS A 1 106 ? 2.817 -4.437 -20.527 1.00 88.31 106 LYS A O 1
ATOM 890 N N . CYS A 1 107 ? 3.407 -3.595 -18.536 1.00 89.81 107 CYS A N 1
ATOM 891 C CA . CYS A 1 107 ? 3.194 -2.195 -18.908 1.00 89.81 107 CYS A CA 1
ATOM 892 C C . CYS A 1 107 ? 4.094 -1.774 -20.082 1.00 89.81 107 CYS A C 1
ATOM 894 O O . CYS A 1 107 ? 3.627 -1.141 -21.027 1.00 89.81 107 CYS A O 1
ATOM 896 N N . ILE A 1 108 ? 5.373 -2.166 -20.052 1.00 93.44 108 ILE A N 1
ATOM 897 C CA . ILE A 1 108 ? 6.328 -1.901 -21.139 1.00 93.44 108 ILE A CA 1
ATOM 898 C C . ILE A 1 108 ? 5.903 -2.621 -22.426 1.00 93.44 108 ILE A C 1
ATOM 900 O O . ILE A 1 108 ? 5.892 -2.005 -23.488 1.00 93.44 108 ILE A O 1
ATOM 904 N N . GLU A 1 109 ? 5.517 -3.896 -22.339 1.00 93.31 109 GLU A N 1
ATOM 905 C CA . GLU A 1 109 ? 5.027 -4.688 -23.481 1.00 93.31 109 GLU A CA 1
ATOM 906 C C . GLU A 1 109 ? 3.749 -4.095 -24.095 1.00 93.31 109 GLU A C 1
ATOM 908 O O . GLU A 1 109 ? 3.576 -4.123 -25.311 1.00 93.31 109 GLU A O 1
ATOM 913 N N . ALA A 1 110 ? 2.889 -3.498 -23.268 1.00 93.50 110 ALA A N 1
ATOM 914 C CA . ALA A 1 110 ? 1.692 -2.781 -23.695 1.00 93.50 110 ALA A CA 1
ATOM 915 C C . ALA A 1 110 ? 1.970 -1.344 -24.183 1.00 93.50 110 ALA A C 1
ATOM 917 O O . ALA A 1 110 ? 1.029 -0.612 -24.488 1.00 93.50 110 ALA A O 1
ATOM 918 N N . GLY A 1 111 ? 3.231 -0.894 -24.217 1.00 93.25 111 GLY A N 1
ATOM 919 C CA . GLY A 1 111 ? 3.585 0.476 -24.601 1.00 93.25 111 GLY A CA 1
ATOM 920 C C . GLY A 1 111 ? 2.994 1.548 -23.677 1.00 93.25 111 GLY A C 1
ATOM 921 O O . GLY A 1 111 ? 2.682 2.645 -24.132 1.00 93.25 111 GLY A O 1
ATOM 922 N N . GLY A 1 112 ? 2.794 1.229 -22.396 1.00 88.88 112 GLY A N 1
ATOM 923 C CA . GLY A 1 112 ? 2.104 2.088 -21.428 1.00 88.88 112 GLY A CA 1
ATOM 924 C C . GLY A 1 112 ? 0.574 1.989 -21.456 1.00 88.88 112 GLY A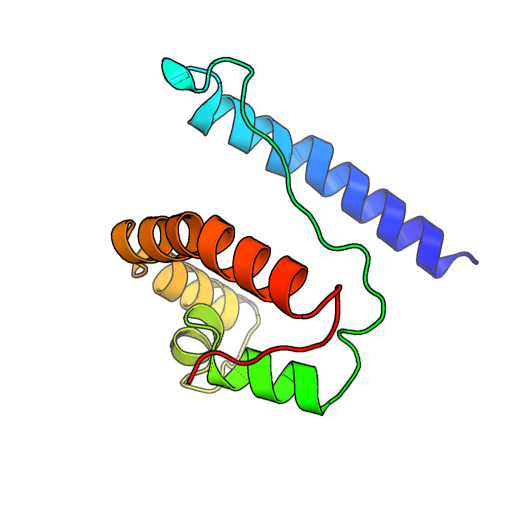 C 1
ATOM 925 O O . GLY A 1 112 ? -0.088 2.716 -20.717 1.00 88.88 112 GLY A O 1
ATOM 926 N N . GLY A 1 113 ? 0.004 1.115 -22.291 1.00 85.56 113 GLY A N 1
ATOM 927 C CA . GLY A 1 113 ? -1.429 0.826 -22.324 1.00 85.56 113 GLY A CA 1
ATOM 928 C C . GLY A 1 113 ? -1.925 0.014 -21.121 1.00 85.56 113 GLY A C 1
ATOM 929 O O . GLY A 1 113 ? -1.146 -0.497 -20.315 1.00 85.56 113 GLY A O 1
ATOM 930 N N . HIS A 1 114 ? -3.248 -0.114 -21.007 1.00 85.44 114 HIS A N 1
ATOM 931 C CA . HIS A 1 114 ? -3.888 -0.941 -19.983 1.00 85.44 114 HIS A CA 1
ATOM 932 C C . HIS A 1 114 ? -3.630 -2.438 -20.227 1.00 85.44 114 HIS A C 1
ATOM 934 O O . HIS A 1 114 ? -3.599 -2.891 -21.371 1.00 85.44 114 HIS A O 1
ATOM 940 N N . PHE A 1 115 ? -3.466 -3.205 -19.148 1.00 82.94 115 PHE A N 1
ATOM 941 C CA . PHE A 1 115 ? -3.281 -4.652 -19.187 1.00 82.94 115 PHE A CA 1
ATOM 942 C C . PHE A 1 115 ? -3.910 -5.301 -17.952 1.00 82.94 115 PHE A C 1
ATOM 944 O O . PHE A 1 115 ? -3.860 -4.745 -16.855 1.00 82.94 115 PHE A O 1
ATOM 951 N N . GLU A 1 116 ? -4.434 -6.510 -18.125 1.00 79.62 116 GLU A N 1
ATOM 952 C CA . GLU A 1 116 ? -5.015 -7.311 -17.049 1.00 79.62 116 GLU A CA 1
ATOM 953 C C . GLU A 1 116 ? -4.197 -8.588 -16.827 1.00 79.62 116 GLU A C 1
ATOM 955 O O . GLU A 1 116 ? -3.581 -9.149 -17.743 1.00 79.62 116 GLU A O 1
ATOM 960 N N . ASN A 1 117 ? -4.174 -9.053 -15.581 1.00 60.97 117 ASN A N 1
ATOM 961 C CA . ASN A 1 117 ? -3.685 -10.385 -15.260 1.00 60.97 117 ASN A CA 1
ATOM 962 C C . ASN A 1 117 ? -4.858 -11.358 -15.450 1.00 60.97 117 ASN A C 1
ATOM 964 O O . ASN A 1 117 ? -5.838 -11.257 -14.720 1.00 60.97 117 ASN A O 1
ATOM 968 N N . LYS A 1 118 ? -4.764 -12.255 -16.440 1.00 49.94 118 LYS A N 1
ATOM 969 C CA . LYS A 1 118 ? -5.638 -13.434 -16.528 1.00 49.94 118 LYS A CA 1
ATOM 970 C C . LYS A 1 118 ? -5.248 -14.477 -15.492 1.00 49.94 118 LYS A C 1
ATOM 972 O O . LYS A 1 118 ? -4.026 -14.577 -15.225 1.00 49.94 118 LYS A O 1
#

Radius of gyration: 17.74 Å; chains: 1; bounding box: 43×40×42 Å

InterPro domains:
  IPR036397 Ribonuclease H superfamily [G3DSA:3.30.420.10] (8-116)